Protein AF-A0A7Z2PSL9-F1 (afdb_monomer_lite)

Structure (mmCIF, N/CA/C/O backbone):
data_AF-A0A7Z2PSL9-F1
#
_entry.id   AF-A0A7Z2PSL9-F1
#
loop_
_atom_site.group_PDB
_atom_site.id
_atom_site.type_symbol
_atom_site.label_atom_id
_atom_site.label_alt_id
_atom_site.label_comp_id
_atom_site.label_asym_id
_atom_site.label_entity_id
_atom_site.label_seq_id
_atom_site.pdbx_PDB_ins_code
_atom_site.Cartn_x
_atom_site.Cartn_y
_atom_site.Cartn_z
_atom_site.occupancy
_atom_site.B_iso_or_equiv
_atom_site.auth_seq_id
_atom_site.auth_comp_id
_atom_site.auth_asym_id
_atom_site.auth_atom_id
_atom_site.pdbx_PDB_model_num
ATOM 1 N N . MET A 1 1 ? 16.290 -18.573 -45.063 1.00 38.78 1 MET A N 1
ATOM 2 C CA . MET A 1 1 ? 16.089 -18.517 -43.601 1.00 38.78 1 MET A CA 1
ATOM 3 C C . MET A 1 1 ? 14.612 -18.253 -43.380 1.00 38.78 1 MET A C 1
ATOM 5 O O . MET A 1 1 ? 14.139 -17.214 -43.815 1.00 38.78 1 MET A O 1
ATOM 9 N N . SER A 1 2 ? 13.872 -19.244 -42.880 1.00 41.25 2 SER A N 1
ATOM 10 C CA . SER A 1 2 ? 12.439 -19.108 -42.587 1.00 41.25 2 SER A CA 1
ATOM 11 C C . SER A 1 2 ? 12.298 -18.338 -41.279 1.00 41.25 2 SER A C 1
ATOM 13 O O . SER A 1 2 ? 12.937 -18.714 -40.302 1.00 41.25 2 SER A O 1
ATOM 15 N N . ALA A 1 3 ? 11.532 -17.249 -41.268 1.00 42.44 3 ALA A N 1
ATOM 16 C CA . ALA A 1 3 ? 11.225 -16.531 -40.038 1.00 42.44 3 ALA A CA 1
ATOM 17 C C . ALA A 1 3 ? 10.214 -17.364 -39.239 1.00 42.44 3 ALA A C 1
ATOM 19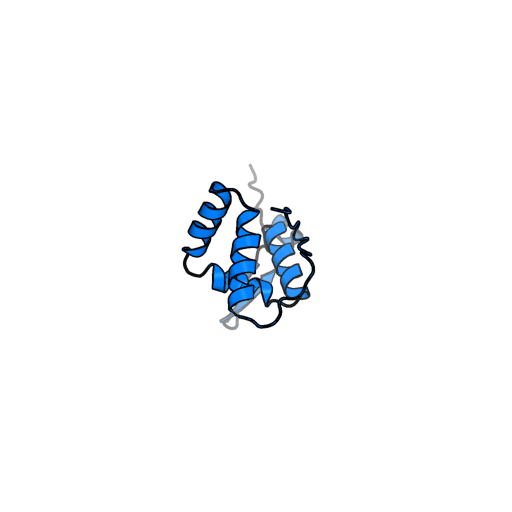 O O . ALA A 1 3 ? 9.064 -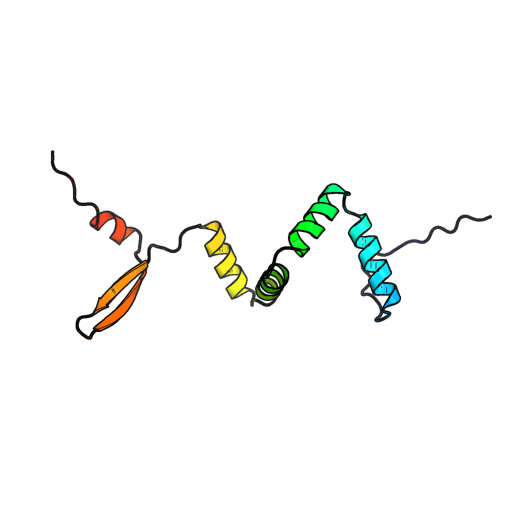17.507 -39.651 1.00 42.44 3 ALA A O 1
ATOM 20 N N . GLU A 1 4 ? 10.652 -17.958 -38.132 1.00 35.88 4 GLU A N 1
ATOM 21 C CA . GLU A 1 4 ? 9.743 -18.588 -37.180 1.00 35.88 4 GLU A CA 1
ATOM 22 C C . GLU A 1 4 ? 9.030 -17.494 -36.382 1.00 35.88 4 GLU A C 1
ATOM 24 O O . GLU A 1 4 ? 9.651 -16.666 -35.718 1.00 35.88 4 GLU A O 1
ATOM 29 N N . SER A 1 5 ? 7.704 -17.466 -36.490 1.00 35.06 5 SER A N 1
ATOM 30 C CA . SER A 1 5 ? 6.845 -16.646 -35.644 1.00 35.06 5 SER A CA 1
ATOM 31 C C . SER A 1 5 ? 6.575 -17.425 -34.361 1.00 35.06 5 SER A C 1
ATOM 33 O O . SER A 1 5 ? 5.880 -18.441 -34.380 1.00 35.06 5 SER A O 1
ATOM 35 N N . VAL A 1 6 ? 7.147 -16.965 -33.249 1.00 42.59 6 VAL A N 1
ATOM 36 C CA . VAL A 1 6 ? 6.858 -17.518 -31.925 1.00 42.59 6 VAL A CA 1
ATOM 37 C C . VAL A 1 6 ? 5.619 -16.812 -31.378 1.00 42.59 6 VAL A C 1
ATOM 39 O O . VAL A 1 6 ? 5.626 -15.607 -31.130 1.00 42.59 6 VAL A O 1
ATOM 42 N N . VAL A 1 7 ? 4.527 -17.561 -31.239 1.00 46.56 7 VAL A N 1
ATOM 43 C CA . VAL A 1 7 ? 3.264 -17.073 -30.672 1.00 46.56 7 VAL A CA 1
ATOM 44 C C . VAL A 1 7 ? 3.311 -17.251 -29.155 1.00 46.56 7 VAL A C 1
ATOM 46 O O . VAL A 1 7 ? 3.246 -18.376 -28.659 1.00 46.56 7 VAL A O 1
ATOM 49 N N . TYR A 1 8 ? 3.413 -16.143 -28.418 1.00 49.22 8 TYR A N 1
ATOM 50 C CA . TYR A 1 8 ? 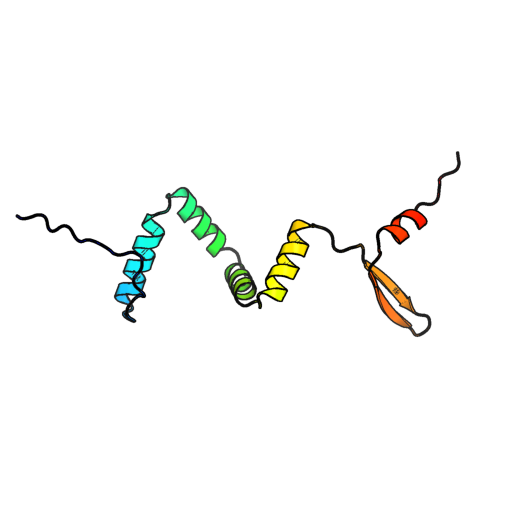3.423 -16.140 -26.954 1.00 49.22 8 TYR A CA 1
ATOM 51 C C . TYR A 1 8 ? 2.008 -15.990 -26.389 1.00 49.22 8 TYR A C 1
ATOM 53 O O . TYR A 1 8 ? 1.270 -15.067 -26.731 1.00 49.22 8 TYR A O 1
ATOM 61 N N . TYR A 1 9 ? 1.632 -16.904 -25.496 1.00 47.75 9 TYR A N 1
ATOM 62 C CA . TYR A 1 9 ? 0.344 -16.886 -24.806 1.00 47.75 9 TYR A CA 1
ATOM 63 C C . TYR A 1 9 ? 0.523 -16.280 -23.410 1.00 47.75 9 TYR A C 1
ATOM 65 O O . TYR A 1 9 ? 1.000 -16.953 -22.502 1.00 47.75 9 TYR A O 1
ATOM 73 N N . LEU A 1 10 ? 0.084 -15.030 -23.236 1.00 50.47 10 LEU A N 1
ATOM 74 C CA . LEU A 1 10 ? 0.200 -14.237 -21.997 1.00 50.47 10 LEU A CA 1
ATOM 75 C C . LEU A 1 10 ? -0.595 -14.789 -20.792 1.00 50.47 10 LEU A C 1
ATOM 77 O O . LEU A 1 10 ? -0.491 -14.257 -19.695 1.00 50.47 10 LEU A O 1
ATOM 81 N N . ASN A 1 11 ? -1.373 -15.860 -20.980 1.00 51.81 11 ASN A N 1
ATOM 82 C CA . ASN A 1 11 ? -2.235 -16.453 -19.951 1.00 51.81 11 ASN A CA 1
ATOM 83 C C . ASN A 1 11 ? -1.670 -17.745 -19.333 1.00 51.81 11 ASN A C 1
ATOM 85 O O . ASN A 1 11 ? -2.412 -18.483 -18.685 1.00 51.81 11 ASN A O 1
ATOM 89 N N . ARG A 1 12 ? -0.397 -18.087 -19.566 1.00 51.59 12 ARG A N 1
ATOM 90 C CA . ARG A 1 12 ? 0.193 -19.308 -18.996 1.00 51.59 12 ARG A CA 1
ATOM 91 C C . ARG A 1 12 ? 0.752 -19.033 -17.602 1.00 51.59 12 ARG A C 1
ATOM 93 O O . ARG A 1 12 ? 1.516 -18.094 -17.412 1.00 51.59 12 ARG A O 1
ATOM 100 N N . VAL A 1 13 ? 0.367 -19.874 -16.644 1.00 52.41 13 VAL A N 1
ATOM 101 C CA . VAL A 1 13 ? 1.016 -19.952 -15.329 1.00 52.41 13 VAL A CA 1
ATOM 102 C C . VAL A 1 13 ? 2.468 -20.385 -15.573 1.00 52.41 13 VAL A C 1
ATOM 104 O O . VAL A 1 13 ? 2.647 -21.397 -16.256 1.00 52.41 13 VAL A O 1
ATOM 107 N N . PRO A 1 14 ? 3.485 -19.646 -15.091 1.00 53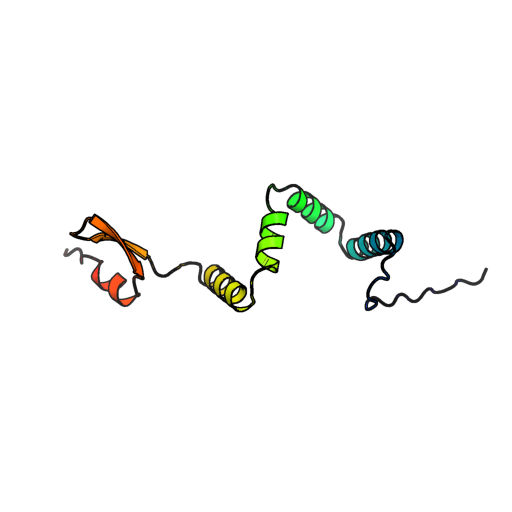.97 14 PRO A N 1
ATOM 108 C CA . PRO A 1 14 ? 4.878 -20.015 -15.315 1.00 53.97 14 PRO A CA 1
ATOM 109 C C . PRO A 1 14 ? 5.155 -21.401 -14.728 1.00 53.97 14 PRO A C 1
ATOM 111 O O . PRO A 1 14 ? 4.774 -21.676 -13.585 1.00 53.97 14 PRO A O 1
ATOM 114 N N . GLU A 1 15 ? 5.818 -22.273 -15.491 1.00 58.34 15 GLU A N 1
ATOM 115 C CA . GLU A 1 15 ? 6.484 -23.424 -14.887 1.00 58.34 15 GLU A CA 1
ATOM 116 C C . GLU A 1 15 ? 7.557 -22.904 -13.920 1.00 58.34 15 GLU A C 1
ATOM 118 O O . GLU A 1 15 ? 8.073 -21.796 -14.062 1.00 58.34 15 GLU A O 1
ATOM 123 N N . SER A 1 16 ? 7.836 -23.667 -12.865 1.00 57.41 16 SER A N 1
ATOM 124 C CA . SER A 1 16 ? 8.709 -23.253 -11.762 1.00 57.41 16 SER A CA 1
ATOM 125 C C . SER A 1 16 ? 10.204 -23.268 -12.148 1.00 57.41 16 SER A C 1
ATOM 127 O O . SER A 1 16 ? 11.023 -23.763 -11.373 1.00 57.41 16 SER A O 1
ATOM 129 N N . ASP A 1 17 ? 10.558 -22.753 -13.330 1.00 62.31 17 ASP A N 1
ATOM 130 C CA . ASP A 1 17 ? 11.929 -22.507 -13.779 1.00 62.31 17 ASP A CA 1
ATOM 131 C C . ASP A 1 17 ? 12.334 -21.052 -13.435 1.00 62.31 17 ASP A C 1
ATOM 133 O O . ASP A 1 17 ? 11.669 -20.097 -13.849 1.00 62.31 17 ASP A O 1
ATOM 137 N N . PRO A 1 18 ? 13.414 -20.833 -12.663 1.00 57.94 18 PRO A N 1
ATOM 138 C CA . PRO A 1 18 ? 13.951 -19.498 -12.388 1.00 57.94 18 PRO A CA 1
ATOM 139 C C . PRO A 1 18 ? 14.301 -18.680 -13.645 1.00 57.94 18 PRO A C 1
ATOM 141 O O . PRO A 1 18 ? 14.248 -17.446 -13.610 1.00 57.94 18 PRO A O 1
ATOM 144 N N . ASN A 1 19 ? 14.661 -19.344 -14.748 1.00 61.75 19 ASN A N 1
ATOM 145 C CA . ASN A 1 19 ? 14.970 -18.688 -16.017 1.00 61.75 19 ASN A CA 1
ATOM 146 C C . ASN A 1 19 ? 13.698 -18.092 -16.652 1.00 61.75 19 ASN A C 1
ATOM 148 O O . ASN A 1 19 ? 13.703 -16.936 -17.081 1.00 61.75 19 ASN A O 1
ATOM 152 N N . ASP A 1 20 ? 12.578 -18.816 -16.566 1.00 69.38 20 ASP A N 1
ATOM 153 C CA . ASP A 1 20 ? 11.266 -18.369 -17.048 1.00 69.38 20 ASP A CA 1
ATOM 154 C C . ASP A 1 20 ? 10.731 -17.177 -16.243 1.00 69.38 20 ASP A C 1
ATOM 156 O O . ASP A 1 20 ? 10.088 -16.288 -16.799 1.00 69.38 20 ASP A O 1
ATOM 160 N N . GLN A 1 21 ? 11.030 -17.096 -14.941 1.00 68.50 21 GLN A N 1
ATOM 161 C CA . GLN A 1 21 ? 10.634 -15.949 -14.113 1.00 68.50 21 GLN A CA 1
ATOM 162 C C . GLN A 1 21 ? 11.342 -14.652 -14.525 1.00 68.50 21 GLN A C 1
ATOM 164 O O . GLN A 1 21 ? 10.732 -13.580 -14.508 1.00 68.50 21 GLN A O 1
ATOM 169 N N . THR A 1 22 ? 12.617 -14.742 -14.912 1.00 73.94 22 THR A N 1
ATOM 170 C CA . THR A 1 22 ? 13.394 -13.580 -15.367 1.00 73.94 22 THR A CA 1
ATOM 171 C C . THR A 1 22 ? 12.898 -13.105 -16.727 1.00 73.94 22 THR A C 1
ATOM 173 O O . THR A 1 22 ? 12.651 -11.911 -16.907 1.00 73.94 22 THR A O 1
ATOM 176 N N . GLU A 1 23 ? 12.682 -14.026 -17.669 1.00 74.50 23 GLU A N 1
ATOM 177 C CA . GLU A 1 23 ? 12.109 -13.686 -18.975 1.00 74.50 23 GLU A CA 1
ATOM 178 C C . GLU A 1 23 ? 10.696 -13.108 -18.850 1.00 74.50 23 GLU A C 1
ATOM 180 O O . GLU A 1 23 ? 10.363 -12.125 -19.521 1.00 74.50 23 GLU A O 1
ATOM 185 N N . TRP A 1 24 ? 9.882 -13.657 -17.945 1.00 77.31 24 TRP A N 1
ATOM 186 C CA . TRP A 1 24 ? 8.544 -13.152 -17.654 1.00 77.31 24 TRP A CA 1
ATOM 187 C C . TRP A 1 24 ? 8.579 -11.718 -17.121 1.00 77.31 24 TRP A C 1
ATOM 189 O O . TRP A 1 24 ? 7.866 -10.856 -17.639 1.00 77.31 24 TRP A O 1
ATOM 199 N N . LEU A 1 25 ? 9.441 -11.439 -16.139 1.00 75.38 25 LEU A N 1
ATOM 200 C CA . LEU A 1 25 ? 9.587 -10.100 -15.572 1.00 75.38 25 LEU A CA 1
ATOM 201 C C . LEU A 1 25 ? 10.034 -9.094 -16.637 1.00 75.38 25 LEU A C 1
ATOM 203 O O . LEU A 1 25 ? 9.432 -8.032 -16.771 1.00 75.38 25 LEU A O 1
ATOM 207 N N . VAL A 1 26 ? 11.056 -9.430 -17.427 1.00 77.75 26 VAL A N 1
ATOM 208 C CA . VAL A 1 26 ? 11.572 -8.544 -18.483 1.00 77.75 26 VAL A CA 1
ATOM 209 C C . VAL A 1 26 ? 10.508 -8.285 -19.555 1.00 77.75 26 VAL A C 1
ATOM 211 O O . VAL A 1 26 ? 10.339 -7.147 -19.991 1.00 77.75 26 VAL A O 1
ATOM 214 N N . THR A 1 27 ? 9.740 -9.308 -19.933 1.00 79.12 27 THR A N 1
ATOM 215 C CA . THR A 1 27 ? 8.633 -9.175 -20.893 1.00 79.12 27 THR A CA 1
ATOM 216 C C . THR A 1 27 ? 7.518 -8.278 -20.353 1.00 79.12 27 THR A C 1
ATOM 218 O O . THR A 1 27 ? 7.010 -7.425 -21.083 1.00 79.12 27 THR A O 1
ATOM 221 N N . ALA A 1 28 ? 7.156 -8.433 -19.077 1.00 79.00 28 ALA A N 1
ATOM 222 C CA . ALA A 1 28 ? 6.154 -7.600 -18.420 1.00 79.00 28 ALA A CA 1
ATOM 223 C C . ALA A 1 28 ? 6.609 -6.134 -18.325 1.00 79.00 28 ALA A C 1
ATOM 225 O O . ALA A 1 28 ? 5.846 -5.231 -18.662 1.00 79.00 28 ALA A O 1
ATOM 226 N N . LEU A 1 29 ? 7.869 -5.890 -17.947 1.00 83.44 29 LEU A N 1
ATOM 227 C CA . LEU A 1 29 ? 8.451 -4.545 -17.892 1.00 83.44 29 LEU A CA 1
ATOM 228 C C . LEU A 1 29 ? 8.543 -3.890 -19.281 1.00 83.44 29 LEU A C 1
ATOM 230 O O . LEU A 1 29 ? 8.406 -2.676 -19.394 1.00 83.44 29 LEU A O 1
ATOM 234 N N . GLY A 1 30 ? 8.697 -4.682 -20.347 1.00 83.75 30 GLY A N 1
ATOM 235 C CA . GLY A 1 30 ? 8.697 -4.201 -21.731 1.00 83.75 30 GLY A CA 1
ATOM 236 C C . GLY A 1 30 ? 7.377 -3.576 -22.205 1.00 83.75 30 GLY A C 1
ATOM 237 O O . GLY A 1 30 ? 7.360 -2.954 -23.265 1.00 83.75 30 GLY A O 1
ATOM 238 N N . GLN A 1 31 ? 6.283 -3.717 -21.444 1.00 87.50 31 GLN A N 1
ATOM 239 C CA . GLN A 1 31 ? 5.001 -3.052 -21.725 1.00 87.50 31 GLN A CA 1
ATOM 240 C C . GLN A 1 31 ? 4.955 -1.590 -21.255 1.00 87.50 31 GLN A C 1
ATOM 242 O O . GLN A 1 31 ? 4.014 -0.875 -21.592 1.00 87.50 31 GLN A O 1
ATOM 247 N N . TYR A 1 32 ? 5.951 -1.145 -20.488 1.00 85.56 32 TYR A N 1
ATOM 248 C CA . TYR A 1 32 ? 5.998 0.188 -19.898 1.00 85.56 32 TYR A CA 1
ATOM 249 C C . TYR A 1 32 ? 6.973 1.094 -20.649 1.00 85.56 32 TYR A C 1
ATOM 251 O O . TYR A 1 32 ? 7.997 0.670 -21.189 1.00 85.56 32 TYR A O 1
ATOM 259 N N . THR A 1 33 ? 6.671 2.386 -20.660 1.00 91.50 33 THR A N 1
ATOM 260 C CA . THR A 1 33 ? 7.581 3.419 -21.144 1.00 91.50 33 THR A CA 1
ATOM 261 C C . THR A 1 33 ? 8.766 3.591 -20.193 1.00 91.50 33 THR A C 1
ATOM 263 O O . THR A 1 33 ? 8.702 3.296 -19.000 1.00 91.50 33 THR A O 1
ATOM 266 N N . GLY A 1 34 ? 9.867 4.154 -20.700 1.00 85.12 34 GLY A N 1
ATOM 267 C CA . GLY A 1 34 ? 11.034 4.450 -19.864 1.00 85.12 34 GLY A CA 1
ATOM 268 C C . GLY A 1 34 ? 10.740 5.410 -18.701 1.00 85.12 34 GLY A C 1
ATOM 269 O O . GLY A 1 34 ? 11.427 5.347 -17.686 1.00 85.12 34 GLY A O 1
ATOM 270 N N . ALA A 1 35 ? 9.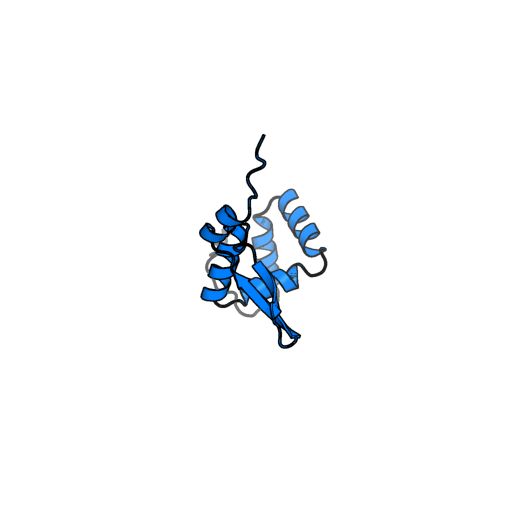728 6.277 -18.823 1.00 88.31 35 ALA A N 1
ATOM 271 C CA . ALA A 1 35 ? 9.291 7.149 -17.733 1.00 88.31 35 ALA A CA 1
ATOM 272 C C . ALA A 1 35 ? 8.596 6.348 -16.621 1.00 88.31 35 ALA A C 1
ATOM 274 O O . ALA A 1 35 ? 8.994 6.453 -15.465 1.00 88.31 35 ALA A O 1
ATOM 275 N N . GLU A 1 36 ? 7.648 5.479 -16.978 1.00 84.94 36 GLU A N 1
ATOM 276 C CA . GLU A 1 36 ? 6.923 4.618 -16.031 1.00 84.94 36 GLU A CA 1
ATOM 277 C C . GLU A 1 36 ? 7.861 3.638 -15.310 1.00 84.94 36 GLU A C 1
ATOM 279 O O . GLU A 1 36 ? 7.764 3.454 -14.099 1.00 84.94 36 GLU A O 1
ATOM 284 N N . LEU A 1 37 ? 8.839 3.060 -16.018 1.00 85.06 37 LEU A N 1
ATOM 285 C CA . LEU A 1 37 ? 9.861 2.208 -15.396 1.00 85.06 37 LEU A CA 1
ATOM 286 C C . LEU A 1 37 ? 10.723 2.975 -14.391 1.00 85.06 37 LEU A C 1
ATOM 288 O O . LEU A 1 37 ? 11.127 2.430 -13.364 1.00 85.06 37 LEU A O 1
ATOM 292 N N . ARG A 1 38 ? 11.010 4.247 -14.678 1.00 81.56 38 ARG A N 1
ATOM 293 C CA . ARG A 1 38 ? 11.797 5.100 -13.790 1.00 81.56 38 ARG A CA 1
ATOM 294 C C . ARG A 1 38 ? 11.009 5.506 -12.549 1.00 81.56 38 ARG A C 1
ATOM 296 O O . ARG A 1 38 ? 11.583 5.544 -11.469 1.00 81.56 38 ARG A O 1
ATOM 303 N N . GLU A 1 39 ? 9.711 5.752 -12.685 1.00 86.00 39 GLU A N 1
ATOM 304 C CA . GLU A 1 39 ? 8.810 5.941 -11.544 1.00 86.00 39 GLU A CA 1
ATOM 305 C C . GLU A 1 39 ? 8.752 4.688 -10.667 1.00 86.00 39 GLU A C 1
ATOM 307 O O . GLU A 1 39 ? 8.871 4.790 -9.450 1.00 86.00 39 GLU A O 1
ATOM 312 N N . LEU A 1 40 ? 8.663 3.502 -11.275 1.00 81.31 40 LEU A N 1
ATOM 313 C CA . LEU A 1 40 ? 8.650 2.236 -10.544 1.00 81.31 40 LEU A CA 1
ATOM 314 C C . LEU A 1 40 ? 9.959 2.003 -9.775 1.00 81.31 40 LEU A C 1
ATOM 316 O O . LEU A 1 40 ? 9.924 1.533 -8.640 1.00 81.31 40 LEU A O 1
ATOM 320 N N . LEU A 1 41 ? 11.100 2.389 -10.358 1.00 81.88 41 LEU A N 1
ATOM 321 C CA . LEU A 1 41 ? 12.399 2.371 -9.683 1.00 81.88 41 LEU A CA 1
ATOM 322 C C . LEU A 1 41 ? 12.435 3.341 -8.494 1.00 81.88 41 LEU A C 1
ATOM 324 O O . LEU A 1 41 ? 12.856 2.948 -7.412 1.00 81.88 41 LEU A O 1
ATOM 328 N N . TYR A 1 42 ? 11.959 4.577 -8.668 1.00 83.00 42 TYR A N 1
ATOM 329 C CA . TYR A 1 42 ? 11.919 5.553 -7.576 1.00 83.00 42 TYR A CA 1
ATOM 330 C C . TYR A 1 42 ? 11.035 5.093 -6.423 1.00 83.00 42 TYR A C 1
ATOM 332 O O . TYR A 1 42 ? 11.434 5.169 -5.268 1.00 83.00 42 TYR A O 1
ATOM 340 N N . VAL A 1 43 ? 9.862 4.550 -6.735 1.00 79.88 43 VAL A N 1
ATOM 341 C CA . VAL A 1 43 ? 8.940 4.013 -5.734 1.00 79.88 43 VAL A CA 1
ATOM 342 C C . VAL A 1 43 ? 9.527 2.782 -5.033 1.00 79.88 43 VAL A C 1
ATOM 344 O O . VAL A 1 43 ? 9.317 2.597 -3.838 1.00 79.88 43 VAL A O 1
ATOM 347 N N . ALA A 1 44 ? 10.293 1.953 -5.744 1.00 77.44 44 ALA A N 1
ATOM 348 C CA . ALA A 1 44 ? 10.967 0.795 -5.164 1.00 77.44 44 ALA A CA 1
ATOM 349 C C . ALA A 1 44 ? 12.093 1.167 -4.183 1.00 77.44 44 ALA A C 1
ATOM 351 O O . ALA A 1 44 ? 12.417 0.373 -3.299 1.00 77.44 44 ALA A O 1
ATOM 352 N N . GLU A 1 45 ? 12.689 2.351 -4.333 1.00 84.31 45 GLU A N 1
ATOM 353 C CA . GLU A 1 45 ? 13.716 2.873 -3.426 1.00 84.31 45 GLU A CA 1
ATOM 354 C C . GLU A 1 45 ? 13.125 3.486 -2.144 1.00 84.31 45 GLU A C 1
ATOM 356 O O . GLU A 1 45 ? 13.858 3.682 -1.172 1.00 84.31 45 GLU A O 1
ATOM 361 N N . GLU A 1 46 ? 11.813 3.745 -2.100 1.00 86.50 46 GLU A N 1
ATOM 362 C CA . GLU A 1 46 ? 11.154 4.322 -0.929 1.00 86.50 46 GLU A CA 1
ATOM 363 C C . GLU A 1 46 ? 11.119 3.327 0.248 1.00 86.50 46 GLU A C 1
ATOM 365 O O . GLU A 1 46 ? 10.519 2.245 0.151 1.00 86.50 46 GLU A O 1
ATOM 370 N N . PRO A 1 47 ? 11.716 3.676 1.406 1.00 88.50 47 PRO A N 1
ATOM 371 C CA . PRO A 1 47 ? 11.731 2.797 2.566 1.00 88.50 47 PRO A CA 1
ATOM 372 C C . PRO A 1 47 ? 10.318 2.415 3.022 1.00 88.50 47 PRO A C 1
ATOM 374 O O . PRO A 1 47 ? 9.488 3.271 3.324 1.00 88.50 47 PRO A O 1
ATOM 377 N N . GLY A 1 48 ? 10.055 1.113 3.133 1.00 80.44 48 GLY A N 1
ATOM 378 C CA . GLY A 1 48 ? 8.783 0.592 3.637 1.00 80.44 48 GLY A CA 1
ATOM 379 C C . GLY A 1 48 ? 7.657 0.517 2.603 1.00 80.44 48 GLY A C 1
ATOM 380 O O . GLY A 1 48 ? 6.570 0.042 2.943 1.00 80.44 48 GLY A O 1
ATOM 381 N N . PHE A 1 49 ? 7.883 0.947 1.356 1.00 82.88 49 PHE A N 1
ATOM 382 C CA . PHE A 1 49 ? 6.863 0.885 0.308 1.00 82.88 49 PHE A CA 1
ATOM 383 C C . PHE A 1 49 ? 6.410 -0.555 0.036 1.00 82.88 49 PHE A C 1
ATOM 385 O O . PHE A 1 49 ? 5.213 -0.852 0.051 1.00 82.88 49 PHE A O 1
ATOM 392 N N . PHE A 1 50 ? 7.347 -1.486 -0.158 1.00 80.75 50 PHE A N 1
ATOM 393 C CA . PHE A 1 50 ? 6.995 -2.878 -0.441 1.00 80.75 50 PHE A CA 1
ATOM 394 C C . PHE A 1 50 ? 6.358 -3.580 0.757 1.00 80.75 50 PHE A C 1
ATOM 396 O O . PHE A 1 50 ? 5.436 -4.374 0.576 1.00 80.75 50 PHE A O 1
ATOM 403 N N . GLU A 1 51 ? 6.785 -3.282 1.982 1.00 86.88 51 GLU A N 1
ATOM 404 C CA . GLU A 1 51 ? 6.162 -3.793 3.201 1.00 86.88 51 GLU A CA 1
ATOM 405 C C . GLU A 1 51 ? 4.721 -3.305 3.336 1.00 86.88 51 GLU A C 1
ATOM 407 O O . GLU A 1 51 ? 3.841 -4.098 3.686 1.00 86.88 51 GLU A O 1
ATOM 412 N N . LEU A 1 52 ? 4.472 -2.035 3.007 1.00 83.56 52 LEU A N 1
ATOM 413 C CA . LEU A 1 52 ? 3.135 -1.455 2.971 1.00 83.56 52 LEU A CA 1
ATOM 414 C C . LEU A 1 52 ? 2.267 -2.145 1.916 1.00 83.56 52 LEU A C 1
ATOM 416 O O . LEU A 1 52 ? 1.176 -2.612 2.242 1.00 83.56 52 LEU A O 1
ATOM 420 N N . MET A 1 53 ? 2.755 -2.267 0.679 1.00 83.31 53 MET A N 1
ATOM 421 C CA . MET A 1 53 ? 2.019 -2.928 -0.403 1.00 83.31 53 MET A CA 1
ATOM 422 C C . MET A 1 53 ? 1.741 -4.395 -0.076 1.00 83.31 53 MET A C 1
ATOM 424 O O . MET A 1 53 ? 0.619 -4.869 -0.247 1.00 83.31 53 MET A O 1
ATOM 428 N N . ARG A 1 54 ? 2.724 -5.116 0.473 1.00 83.50 54 ARG A N 1
ATOM 429 C CA . ARG A 1 54 ? 2.552 -6.502 0.923 1.00 83.50 54 ARG A CA 1
ATOM 430 C C . ARG A 1 54 ? 1.506 -6.603 2.030 1.00 83.50 54 ARG A C 1
ATOM 432 O O . ARG A 1 54 ? 0.675 -7.506 1.991 1.00 83.50 54 ARG A O 1
ATOM 439 N N . GLY A 1 55 ? 1.526 -5.684 2.995 1.00 81.56 55 GLY A N 1
ATOM 440 C CA . GLY A 1 55 ? 0.516 -5.599 4.049 1.00 81.56 55 GLY A CA 1
ATOM 441 C C . GLY A 1 55 ? -0.880 -5.354 3.482 1.00 81.56 55 GLY A C 1
ATOM 442 O O . GLY A 1 55 ? -1.810 -6.081 3.820 1.00 81.56 55 GLY A O 1
ATOM 443 N N . LEU A 1 56 ? -1.006 -4.400 2.558 1.00 85.81 56 LEU A N 1
ATOM 444 C CA . LEU A 1 56 ? -2.254 -4.080 1.869 1.00 85.81 56 LEU A CA 1
ATOM 445 C C . LEU A 1 56 ? -2.809 -5.293 1.115 1.00 85.81 56 LEU A C 1
ATOM 447 O O . LEU A 1 56 ? -3.995 -5.596 1.226 1.00 85.81 56 LEU A O 1
ATOM 451 N N . PHE A 1 57 ? -1.980 -6.013 0.357 1.00 84.44 57 PHE A N 1
ATOM 452 C CA . PHE A 1 57 ? -2.417 -7.203 -0.378 1.00 84.44 57 PHE A CA 1
ATOM 453 C C . PHE A 1 57 ? -2.749 -8.387 0.530 1.00 84.44 57 PHE A C 1
ATOM 455 O O . PHE A 1 57 ? -3.652 -9.146 0.191 1.00 84.44 57 PHE A O 1
ATOM 462 N N . ALA A 1 58 ? -2.120 -8.499 1.700 1.00 88.19 58 ALA A N 1
ATOM 463 C CA . ALA A 1 58 ? -2.422 -9.539 2.681 1.00 88.19 58 ALA A CA 1
ATOM 464 C C . ALA A 1 58 ? -3.726 -9.310 3.473 1.00 88.19 58 ALA A C 1
ATOM 466 O O . ALA A 1 58 ? -4.154 -10.211 4.195 1.00 88.19 58 ALA A O 1
ATOM 467 N N . LEU A 1 59 ? -4.358 -8.132 3.372 1.00 84.94 59 LEU A N 1
ATOM 468 C CA . LEU A 1 59 ? -5.614 -7.861 4.075 1.00 84.94 59 LEU A CA 1
ATOM 469 C C . LEU A 1 59 ? -6.766 -8.746 3.557 1.00 84.94 59 LEU A C 1
ATOM 471 O O . LEU A 1 59 ? -6.925 -8.889 2.340 1.00 84.94 59 LEU A O 1
ATOM 475 N N . PRO A 1 60 ? -7.629 -9.262 4.454 1.00 89.75 60 PRO A N 1
ATOM 476 C CA . PRO A 1 60 ? -8.921 -9.827 4.071 1.00 89.75 60 PRO A CA 1
ATOM 477 C C . PRO A 1 60 ? -9.782 -8.800 3.324 1.00 89.75 60 PRO A C 1
ATOM 479 O O . PRO A 1 60 ? -9.679 -7.599 3.587 1.00 89.75 60 PRO A O 1
ATOM 482 N N . ASP A 1 61 ? -10.673 -9.261 2.446 1.00 90.38 61 ASP A N 1
ATOM 483 C CA . ASP A 1 61 ? -11.494 -8.386 1.593 1.00 90.38 61 ASP A CA 1
ATOM 484 C C . ASP A 1 61 ? -12.319 -7.369 2.389 1.00 90.38 61 ASP A C 1
ATOM 486 O O . ASP A 1 61 ? -12.355 -6.192 2.039 1.00 90.38 61 ASP A O 1
ATOM 490 N N . GLU A 1 62 ? -12.905 -7.786 3.513 1.00 91.12 62 GLU A N 1
ATOM 491 C CA . GLU A 1 62 ? -13.656 -6.898 4.411 1.00 91.12 62 GLU A CA 1
ATOM 492 C C . GLU A 1 62 ? -12.782 -5.759 4.959 1.00 91.12 62 GLU A C 1
ATOM 494 O O . GLU A 1 62 ? -13.196 -4.601 5.001 1.00 91.12 62 GLU A O 1
ATOM 499 N N . SER A 1 63 ? -11.539 -6.070 5.342 1.00 84.38 63 SER A N 1
ATOM 500 C CA . SER A 1 63 ? -10.582 -5.077 5.845 1.00 84.38 63 SER A CA 1
ATOM 501 C C . SER A 1 63 ? -10.089 -4.150 4.736 1.00 84.38 63 SER A C 1
ATOM 503 O O . SER A 1 63 ? -9.915 -2.954 4.965 1.00 84.38 63 SER A O 1
ATOM 505 N N . ARG A 1 64 ? -9.901 -4.680 3.523 1.00 91.12 64 ARG A N 1
ATOM 506 C CA . ARG A 1 64 ? -9.542 -3.891 2.340 1.00 91.12 64 ARG A CA 1
ATOM 507 C C . ARG A 1 64 ? -10.658 -2.912 1.974 1.00 91.12 64 ARG A C 1
ATOM 509 O O . ARG A 1 64 ? -10.370 -1.744 1.737 1.00 91.12 64 ARG A O 1
ATOM 516 N N . ALA A 1 65 ? -11.913 -3.359 2.002 1.00 87.44 65 ALA A N 1
ATOM 517 C CA . ALA A 1 65 ? -13.083 -2.520 1.752 1.00 87.44 65 ALA A CA 1
ATOM 518 C C . ALA A 1 65 ? -13.236 -1.417 2.811 1.00 87.44 65 ALA A C 1
ATOM 520 O O . ALA A 1 65 ? -13.480 -0.262 2.468 1.00 87.44 65 ALA A O 1
ATOM 521 N N . ALA A 1 66 ? -13.031 -1.745 4.091 1.00 85.56 66 ALA A N 1
ATOM 522 C CA . ALA A 1 66 ? -13.051 -0.757 5.168 1.00 85.56 66 ALA A CA 1
ATOM 523 C C . ALA A 1 66 ? -11.947 0.304 5.002 1.00 85.56 66 ALA A C 1
ATOM 525 O O . ALA A 1 66 ? -12.209 1.497 5.163 1.00 85.56 66 ALA A O 1
ATOM 526 N N . LEU A 1 67 ? -10.728 -0.116 4.641 1.00 84.69 67 LEU A N 1
ATOM 527 C CA . LEU A 1 67 ? -9.618 0.796 4.361 1.00 84.69 67 LEU A CA 1
ATOM 528 C C . LEU A 1 67 ? -9.898 1.677 3.137 1.00 84.69 67 LEU A C 1
ATOM 530 O O . LEU A 1 67 ? -9.665 2.880 3.192 1.00 84.69 67 LEU A O 1
ATOM 534 N N . GLN A 1 68 ? -10.428 1.107 2.056 1.00 87.88 68 GLN A N 1
ATOM 535 C CA . GLN A 1 68 ? -10.799 1.860 0.860 1.00 87.88 68 GLN A CA 1
ATOM 536 C C . GLN A 1 68 ? -11.855 2.922 1.177 1.00 87.88 68 GLN A C 1
ATOM 538 O O . GLN A 1 68 ? -11.645 4.097 0.889 1.00 87.88 68 GLN A O 1
ATOM 543 N N . HIS A 1 69 ? -12.934 2.535 1.860 1.00 84.50 69 HIS A N 1
ATOM 544 C CA . HIS A 1 69 ? -13.972 3.464 2.294 1.00 84.50 69 HIS A CA 1
ATOM 545 C C . HIS A 1 69 ? -13.398 4.585 3.174 1.00 84.50 69 HIS A C 1
ATOM 547 O O . HIS A 1 69 ? -13.764 5.750 3.030 1.00 84.50 69 HIS A O 1
ATOM 553 N N . PHE A 1 70 ? -1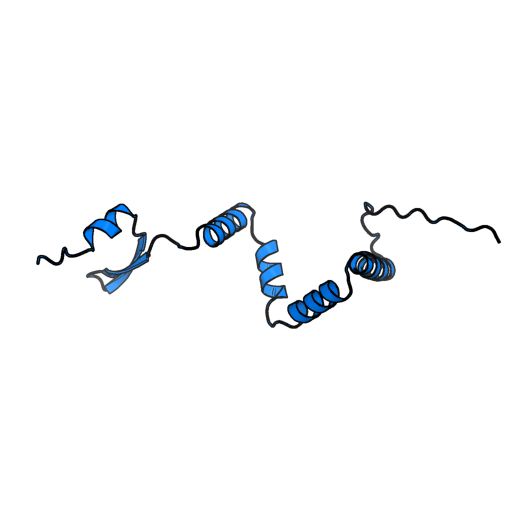2.472 4.261 4.081 1.00 82.38 70 PHE A N 1
ATOM 554 C CA . PHE A 1 70 ? -11.792 5.255 4.911 1.00 82.38 70 PHE A CA 1
ATOM 555 C C . PHE A 1 70 ? -10.992 6.267 4.075 1.00 82.38 70 PHE A C 1
ATOM 557 O O . PHE A 1 70 ? -11.108 7.472 4.296 1.00 82.38 70 PHE A O 1
ATOM 564 N N . LEU A 1 71 ? -10.208 5.793 3.103 1.00 82.81 71 LEU A N 1
ATOM 565 C CA . LEU A 1 71 ? -9.392 6.649 2.237 1.00 82.81 71 LEU A CA 1
ATOM 566 C C . LEU A 1 71 ? -10.250 7.534 1.321 1.00 82.81 71 LEU A C 1
ATOM 568 O O . LEU A 1 71 ? -9.937 8.708 1.143 1.00 82.81 71 LEU A O 1
ATOM 572 N N . GLU A 1 72 ? -11.345 7.000 0.781 1.00 84.88 72 GLU A N 1
ATOM 573 C CA . GLU A 1 72 ? -12.265 7.724 -0.108 1.00 84.88 72 GLU A CA 1
ATOM 574 C C . GLU A 1 72 ? -13.069 8.803 0.625 1.00 84.88 72 GLU A C 1
ATOM 576 O O . GLU A 1 72 ? -13.307 9.885 0.092 1.00 84.88 72 GLU A O 1
ATOM 581 N N . THR A 1 73 ? -13.479 8.528 1.863 1.00 82.81 73 THR A N 1
ATOM 582 C CA . THR A 1 73 ? -14.271 9.477 2.659 1.00 82.81 73 THR A CA 1
ATOM 583 C C . THR A 1 73 ? -13.409 10.530 3.356 1.00 82.81 73 THR A C 1
ATOM 585 O O . THR A 1 73 ? -13.924 11.560 3.796 1.00 82.81 73 THR A O 1
ATOM 588 N N . GLY A 1 74 ? -12.090 10.310 3.434 1.00 65.19 74 GLY A N 1
ATOM 589 C CA . GLY A 1 74 ? -11.078 11.279 3.869 1.00 65.19 74 GLY A CA 1
ATOM 590 C C . GLY A 1 74 ? -11.176 11.726 5.332 1.00 65.19 74 GLY A C 1
ATOM 591 O O . GLY A 1 74 ? -10.302 12.446 5.809 1.00 65.19 74 GLY A O 1
ATOM 592 N N . HIS A 1 75 ? -12.224 11.322 6.049 1.00 59.00 75 HIS A N 1
ATOM 593 C CA . HIS A 1 75 ? -12.498 11.726 7.417 1.00 59.00 75 HIS A CA 1
ATOM 594 C C . HIS A 1 75 ? -13.170 10.569 8.161 1.00 59.00 75 HIS A C 1
ATOM 596 O O . HIS A 1 75 ? -14.351 10.301 7.923 1.00 59.00 75 HIS A O 1
ATOM 602 N N . PRO A 1 76 ? -12.495 9.911 9.121 1.00 59.12 76 PRO A N 1
ATOM 603 C CA . PRO A 1 76 ? -13.246 9.219 10.155 1.00 59.12 76 PRO A CA 1
ATOM 604 C C . PRO A 1 76 ? -14.170 10.253 10.828 1.00 59.12 76 PRO A C 1
ATOM 606 O O . PRO A 1 76 ? -13.733 11.392 11.042 1.00 59.12 76 PRO A O 1
ATOM 609 N N . PRO A 1 77 ? -15.431 9.906 11.157 1.00 61.34 77 PRO A N 1
ATOM 610 C CA . PRO A 1 77 ? -16.281 10.788 11.950 1.00 61.34 77 PRO A CA 1
ATOM 611 C C . PRO A 1 77 ? -15.482 11.221 13.174 1.00 61.34 77 PRO A C 1
ATOM 613 O O . PRO A 1 77 ? -14.860 10.371 13.819 1.00 61.34 77 PRO A O 1
ATOM 616 N N . ALA A 1 78 ? -15.414 12.537 13.408 1.00 65.44 78 ALA A N 1
ATOM 617 C CA . ALA A 1 78 ? -14.505 13.133 14.381 1.00 65.44 78 ALA A CA 1
ATOM 618 C C . ALA A 1 78 ? -14.519 12.309 15.676 1.00 65.44 78 ALA A C 1
ATOM 620 O O . ALA A 1 78 ? -15.578 12.009 16.211 1.00 65.44 78 ALA A O 1
ATOM 621 N N . MET A 1 79 ? -13.362 11.869 16.160 1.00 67.38 79 MET A N 1
ATOM 622 C CA . MET A 1 79 ? -13.308 11.117 17.411 1.00 67.38 79 MET A CA 1
ATOM 623 C C . MET A 1 79 ? -13.195 12.095 18.572 1.00 67.38 79 MET A C 1
ATOM 625 O O . MET A 1 79 ? -12.335 12.977 18.574 1.00 67.38 79 MET A O 1
ATOM 629 N N . LYS A 1 80 ? -14.047 11.928 19.581 1.00 73.19 80 LYS A N 1
ATOM 630 C CA . LYS A 1 80 ? -13.913 12.633 20.851 1.00 73.19 80 LYS A CA 1
ATOM 631 C C . LYS A 1 80 ? -13.209 11.715 21.838 1.00 73.19 80 LYS A C 1
ATOM 633 O O . LYS A 1 80 ? -13.738 10.668 22.201 1.00 73.19 80 LYS A O 1
ATOM 638 N N . ALA A 1 81 ? -12.028 12.128 22.281 1.00 77.69 81 ALA A N 1
ATOM 639 C CA . ALA A 1 81 ? -11.340 11.495 23.395 1.00 77.69 81 ALA A CA 1
ATOM 640 C C . ALA A 1 81 ? -11.677 12.228 24.703 1.00 77.69 81 ALA A C 1
ATOM 642 O O . ALA A 1 81 ? -11.685 13.460 24.745 1.00 77.69 81 ALA A O 1
ATOM 643 N N . GLY A 1 82 ? -11.943 11.481 25.772 1.00 82.75 82 GLY A N 1
ATOM 644 C CA . GLY A 1 82 ? -12.203 12.028 27.104 1.00 82.75 82 GLY A CA 1
ATOM 645 C C . GLY A 1 82 ? -11.715 11.099 28.210 1.00 82.75 82 GLY A C 1
ATOM 646 O O . GLY A 1 82 ? -11.639 9.887 28.019 1.00 82.75 82 GLY A O 1
ATOM 647 N N . ILE A 1 83 ? -11.385 11.664 29.370 1.00 81.38 83 ILE A N 1
ATOM 648 C CA . ILE A 1 83 ? -11.087 10.893 30.582 1.00 81.38 83 ILE A CA 1
ATOM 649 C C . ILE A 1 83 ? -12.369 10.827 31.414 1.00 81.38 83 ILE A C 1
ATOM 651 O O . ILE A 1 83 ? -12.929 11.866 31.768 1.00 81.38 83 ILE A O 1
ATOM 655 N N . ASP A 1 84 ? -12.854 9.622 31.708 1.00 84.62 84 ASP A N 1
ATOM 656 C CA . ASP A 1 84 ? -14.032 9.447 32.555 1.00 84.62 84 ASP A CA 1
ATOM 657 C C . ASP A 1 84 ? -13.716 9.744 34.041 1.00 84.62 84 ASP A C 1
ATOM 659 O O . ASP A 1 84 ? -12.549 9.794 34.439 1.00 84.62 84 ASP A O 1
ATOM 663 N N . PRO A 1 85 ? -14.726 9.906 34.917 1.00 86.94 85 PRO A N 1
ATOM 664 C CA . PRO A 1 85 ? -14.501 10.160 36.346 1.00 86.94 85 PRO A CA 1
ATOM 665 C C . PRO A 1 85 ? -13.756 9.044 37.098 1.00 86.94 85 PRO A C 1
ATOM 667 O O . PRO A 1 85 ? -13.385 9.228 38.254 1.00 86.94 85 PRO A O 1
ATOM 670 N N . LYS A 1 86 ? -13.557 7.876 36.474 1.00 89.31 86 LYS A N 1
ATOM 671 C CA . LYS A 1 86 ? -12.773 6.754 37.006 1.00 89.31 86 LYS A CA 1
ATOM 672 C C . LYS A 1 86 ? -11.346 6.730 36.437 1.00 89.31 86 LYS A C 1
ATOM 674 O O . LYS A 1 86 ? -10.610 5.786 36.710 1.00 89.31 86 LYS A O 1
ATOM 679 N N . GLY A 1 87 ? -10.954 7.750 35.671 1.00 77.94 87 GLY A N 1
ATOM 680 C CA . GLY A 1 87 ? -9.616 7.913 35.111 1.00 77.94 87 GLY A CA 1
ATOM 681 C C . GLY A 1 87 ? -9.359 7.128 33.824 1.00 77.94 87 GLY A C 1
ATOM 682 O O . GLY A 1 87 ? -8.203 6.980 33.437 1.00 77.94 87 GLY A O 1
ATOM 683 N N . ARG A 1 88 ? -10.389 6.599 33.152 1.00 80.94 88 ARG A N 1
ATOM 684 C CA . ARG A 1 88 ? -10.209 5.836 31.906 1.00 80.94 88 ARG A CA 1
ATOM 685 C C . ARG A 1 88 ? -10.279 6.731 30.681 1.00 80.94 88 ARG A C 1
ATOM 687 O O . ARG A 1 88 ? -11.161 7.580 30.594 1.00 80.94 88 ARG A O 1
ATOM 694 N N . LEU A 1 89 ? -9.415 6.465 29.703 1.00 71.38 89 LEU A N 1
ATOM 695 C CA . LEU A 1 89 ? -9.541 7.028 28.363 1.00 71.38 89 LEU A CA 1
ATOM 696 C C . LEU A 1 89 ? -10.739 6.391 27.649 1.00 71.38 89 LEU A C 1
ATOM 698 O O . LEU A 1 89 ? -10.827 5.171 27.524 1.00 71.38 89 LEU A O 1
ATOM 702 N N . THR A 1 90 ? -11.644 7.233 27.177 1.00 80.31 90 THR A N 1
ATOM 703 C CA . THR A 1 90 ? -12.806 6.870 26.365 1.00 80.31 90 THR A CA 1
ATOM 704 C C . THR A 1 90 ? -12.667 7.527 25.000 1.00 80.31 90 THR A C 1
ATOM 706 O O . THR A 1 90 ? -12.220 8.672 24.909 1.00 80.31 90 THR A O 1
ATOM 709 N N . ILE A 1 91 ? -12.999 6.784 23.945 1.00 77.62 91 ILE A N 1
ATOM 710 C CA . ILE A 1 91 ? -12.990 7.259 22.561 1.00 77.62 91 ILE A CA 1
ATOM 711 C C . ILE A 1 91 ? -14.402 7.051 22.025 1.00 77.62 91 ILE A C 1
ATOM 713 O O . ILE A 1 91 ? -14.882 5.921 21.969 1.00 77.62 91 ILE A O 1
ATOM 717 N N . GLU A 1 92 ? -15.067 8.141 21.665 1.00 78.19 92 GLU A N 1
ATOM 718 C CA . GLU A 1 92 ? -16.424 8.135 21.124 1.00 78.19 92 GLU A CA 1
ATOM 719 C C . GLU A 1 92 ? -16.411 8.639 19.679 1.00 78.19 92 GLU A C 1
ATOM 721 O O . GLU A 1 92 ? -15.707 9.596 19.345 1.00 78.19 92 GLU A O 1
ATOM 726 N N . HIS A 1 93 ? -17.207 8.007 18.816 1.00 68.44 93 HIS A N 1
ATOM 727 C CA . HIS A 1 93 ? -17.464 8.518 17.472 1.00 68.44 93 HIS A CA 1
ATOM 728 C C . HIS A 1 93 ? -18.426 9.705 17.557 1.00 68.44 93 HIS A C 1
ATOM 730 O O . HIS A 1 93 ? -19.547 9.552 18.042 1.00 68.44 93 HIS A O 1
ATOM 736 N N . VAL A 1 94 ? -18.016 10.874 17.061 1.00 65.75 94 VAL A N 1
ATOM 737 C CA . VAL A 1 94 ? -18.907 12.030 16.929 1.00 65.75 94 VAL A CA 1
ATOM 738 C C . VAL A 1 94 ? -19.727 11.843 15.659 1.00 65.75 94 VAL A C 1
ATOM 740 O O . VAL A 1 94 ? -19.202 11.915 14.549 1.00 65.75 94 VAL A O 1
ATOM 743 N N . THR A 1 95 ? -21.023 11.588 15.815 1.00 60.75 95 THR A N 1
ATOM 744 C CA . THR A 1 95 ? -21.979 11.633 14.702 1.00 60.75 95 THR A CA 1
ATOM 745 C C . THR A 1 95 ? -22.248 13.090 14.309 1.00 60.75 95 THR A C 1
ATOM 747 O O . THR A 1 95 ? -22.172 13.988 15.151 1.00 60.75 95 THR A O 1
ATOM 750 N N . ASP A 1 96 ? -22.569 13.363 13.038 1.00 57.00 96 ASP A N 1
ATOM 751 C CA . ASP A 1 96 ? -22.778 14.735 12.525 1.00 57.00 96 ASP A CA 1
ATOM 752 C C . ASP A 1 96 ? -23.806 15.553 13.339 1.00 57.00 96 ASP A C 1
ATOM 754 O O . ASP A 1 96 ? -23.668 16.769 13.486 1.00 57.00 96 ASP A O 1
ATOM 758 N N . GLU A 1 97 ? -24.779 14.894 13.975 1.00 54.25 97 GLU A N 1
ATOM 759 C CA . GLU A 1 97 ? -25.762 15.524 14.871 1.00 54.25 97 GLU A CA 1
ATOM 760 C C . GLU A 1 97 ? -25.132 16.189 16.111 1.00 54.25 97 GLU A C 1
ATOM 762 O O . GLU A 1 97 ? -25.641 17.190 16.624 1.00 54.25 97 GLU A O 1
ATOM 767 N N . GLN A 1 98 ? -24.007 15.666 16.603 1.00 51.62 98 GLN A N 1
ATOM 768 C CA . GLN A 1 98 ? -23.281 16.228 17.745 1.00 51.62 98 GLN A CA 1
ATOM 769 C C . GLN A 1 98 ? -22.406 17.426 17.348 1.00 51.62 98 GLN A C 1
ATOM 771 O O . GLN A 1 98 ? -22.159 18.302 18.180 1.00 51.62 98 GLN A O 1
ATOM 776 N N . ARG A 1 99 ? -21.982 17.509 16.080 1.00 49.78 99 ARG A N 1
ATOM 777 C CA . ARG A 1 99 ? -21.150 18.603 15.551 1.00 49.78 99 ARG A CA 1
ATOM 778 C C . ARG A 1 99 ? -21.901 19.940 15.544 1.00 49.78 99 ARG A C 1
ATOM 780 O O . ARG A 1 99 ? -21.314 20.975 15.844 1.00 49.78 99 ARG A O 1
ATOM 787 N N . VAL A 1 100 ? -23.213 19.907 15.295 1.00 50.69 100 VAL A N 1
ATOM 788 C CA . VAL A 1 100 ? -24.095 21.092 15.272 1.00 50.69 100 VAL A CA 1
ATOM 789 C C . VAL A 1 100 ? -24.324 21.679 16.673 1.00 50.69 100 VAL A C 1
ATOM 791 O O . VAL A 1 100 ? -24.435 22.893 16.819 1.00 50.69 100 VAL A O 1
ATOM 794 N N . LYS A 1 101 ? -24.328 20.854 17.730 1.00 50.38 101 LYS A N 1
ATOM 795 C CA . LYS A 1 101 ? -24.514 21.323 19.121 1.00 50.38 101 LYS A CA 1
ATOM 796 C C . LYS A 1 101 ? -23.287 22.013 19.726 1.00 50.38 101 LYS A C 1
ATOM 798 O O . LYS A 1 101 ? -23.412 22.632 20.778 1.00 50.38 101 LYS A O 1
ATOM 803 N N . LEU A 1 102 ? -22.115 21.887 19.103 1.00 49.84 102 LEU A N 1
ATOM 804 C CA . LEU A 1 102 ? -20.845 22.396 19.631 1.00 49.84 102 LEU A CA 1
ATOM 805 C C . LEU A 1 102 ? -20.462 23.787 19.121 1.00 49.84 102 LEU A C 1
ATOM 807 O O . LEU A 1 102 ? -19.473 24.330 19.602 1.00 49.84 102 LEU A O 1
ATOM 811 N N . LEU A 1 103 ? -21.215 24.377 18.189 1.00 44.72 103 LEU A N 1
ATOM 812 C CA . LEU A 1 103 ? -21.015 25.772 17.798 1.00 44.72 103 LEU A CA 1
ATOM 813 C C . LEU A 1 103 ? -21.712 26.673 18.831 1.00 44.72 103 LEU A C 1
ATOM 815 O O . LEU A 1 103 ? -22.945 26.704 18.858 1.00 44.72 103 LEU A O 1
ATOM 819 N N . PRO A 1 104 ? -20.986 27.427 19.680 1.00 44.84 104 PRO A N 1
ATOM 820 C CA . PRO A 1 104 ? -21.609 28.498 20.434 1.00 44.84 104 PRO A CA 1
ATOM 821 C C . PRO A 1 104 ? -21.999 29.569 19.415 1.00 44.84 104 PRO A C 1
ATOM 823 O O . PRO A 1 104 ? -21.139 30.114 18.722 1.00 44.84 104 PRO A O 1
ATOM 826 N N . GLY A 1 105 ? -23.296 29.851 19.296 1.00 46.19 105 GLY A N 1
ATOM 827 C CA . GLY A 1 105 ? -23.758 31.025 18.571 1.00 46.19 105 GLY A CA 1
ATOM 828 C C . GLY A 1 105 ? -23.095 32.256 19.180 1.00 46.19 105 GLY A C 1
ATOM 829 O O . GLY A 1 105 ? -23.335 32.578 20.342 1.00 46.19 105 GLY A O 1
ATOM 830 N N . ILE A 1 106 ? -22.227 32.914 18.416 1.00 46.91 106 ILE A N 1
ATOM 831 C CA . ILE A 1 106 ? -21.717 34.231 18.780 1.00 46.91 106 ILE A CA 1
ATOM 832 C C . ILE A 1 106 ? -22.906 35.174 18.593 1.00 46.91 106 ILE A C 1
ATOM 834 O O . ILE A 1 106 ? -23.285 35.486 17.465 1.00 46.91 106 ILE A O 1
ATOM 838 N N . ALA A 1 107 ? -23.560 35.532 19.696 1.00 43.09 107 ALA A N 1
ATOM 839 C CA . ALA A 1 107 ? -24.557 36.589 19.701 1.00 43.09 107 ALA A CA 1
ATOM 840 C C . ALA A 1 107 ? -23.835 37.918 19.426 1.00 43.09 107 ALA A C 1
ATOM 842 O O . ALA A 1 107 ? -22.948 38.297 20.192 1.00 43.09 107 ALA A O 1
ATOM 843 N N . ASN A 1 108 ? -24.188 38.568 18.315 1.00 40.53 108 ASN A N 1
ATOM 844 C CA . ASN A 1 108 ? -23.943 39.997 18.104 1.00 40.53 108 ASN A CA 1
ATOM 845 C C . ASN A 1 108 ? -24.965 40.816 18.893 1.00 40.53 108 ASN A C 1
ATOM 847 O O . ASN A 1 108 ? -26.132 40.361 18.969 1.00 40.53 108 ASN A O 1
#

Sequence (108 aa):
MSAESVVYYLNRVPESDPNDQTEWLVTALGQYTGAELRELLYVAEEPGFFELMRGLFALPDESRAALQHFLETGHPPAMKAGIDPKGRLTIEHVTDEQRVKLLPGIAN

Radius of gyration: 26.33 Å; chains: 1; bounding box: 42×63×81 Å

pLDDT: mean 71.1, std 16.23, range [35.06, 91.5]

Secondary structure (DSSP, 8-state):
---------TTPPPPS-HHHHHHHHHHHHTTS-HHHHHHHHHHHHSTTHHHHHHHHHHS-HHHHHHHHHHHHH-----EEEEE-TTS-EEEEE--HHHHHTT------

Foldseek 3Di:
DDDDDDDDDPPDDDDPDPVSVVVNVVVVCVVDDPVVVVVVVVCVPDPCSVVVVVVLVPDDPVVNVVVVVCVVVVDQQDWDWDQDPVRDIDIDRDDPVNVVVPDDPPDD